Protein AF-A0A432SZR3-F1 (afdb_monomer_lite)

Radius of gyration: 16.88 Å; chains: 1; bounding box: 47×34×41 Å

Structure (mmCIF, N/CA/C/O backbone):
data_AF-A0A432SZR3-F1
#
_entry.id   AF-A0A432SZR3-F1
#
loop_
_atom_site.group_PDB
_atom_site.id
_atom_site.type_symbol
_atom_site.label_atom_id
_atom_site.label_alt_id
_atom_site.label_comp_id
_atom_site.label_asym_id
_atom_site.label_entity_id
_atom_site.label_seq_id
_atom_site.pdbx_PDB_ins_code
_atom_site.Cartn_x
_atom_site.Cartn_y
_atom_site.Cartn_z
_atom_site.occupancy
_atom_site.B_iso_or_equiv
_atom_site.auth_seq_id
_atom_site.auth_comp_id
_atom_site.auth_asym_id
_atom_site.auth_atom_id
_atom_site.pdbx_PDB_model_num
ATOM 1 N N . MET A 1 1 ? 26.097 17.203 15.097 1.00 46.28 1 MET A N 1
ATOM 2 C CA . MET A 1 1 ? 25.705 15.818 14.764 1.00 46.28 1 MET A CA 1
ATOM 3 C C . MET A 1 1 ? 25.388 15.137 16.080 1.00 46.28 1 MET A C 1
ATOM 5 O O . MET A 1 1 ? 26.266 15.135 16.930 1.00 46.28 1 MET A O 1
ATOM 9 N N . SER A 1 2 ? 24.148 14.698 16.316 1.00 60.25 2 SER A N 1
ATOM 10 C CA . SER A 1 2 ? 23.818 14.039 17.586 1.00 60.25 2 SER A CA 1
ATOM 11 C C . SER A 1 2 ? 24.500 12.675 17.637 1.00 60.25 2 SER A C 1
ATOM 13 O O . SER A 1 2 ? 24.389 11.901 16.684 1.00 60.25 2 SER A O 1
ATOM 15 N N . GLU A 1 3 ? 25.212 12.398 18.726 1.00 65.44 3 GLU A N 1
ATOM 16 C CA . GLU A 1 3 ? 25.779 11.080 18.996 1.00 65.44 3 GLU A CA 1
ATOM 17 C C . GLU A 1 3 ? 24.670 10.031 18.936 1.00 65.44 3 GLU A C 1
ATOM 19 O O . GLU A 1 3 ? 23.635 10.142 19.597 1.00 65.44 3 GLU A O 1
ATOM 24 N N . LYS A 1 4 ? 24.858 9.033 18.076 1.00 63.88 4 LYS A N 1
ATOM 25 C CA . LYS A 1 4 ? 23.905 7.944 17.922 1.00 63.88 4 LYS A CA 1
ATOM 26 C C . LYS A 1 4 ? 23.996 7.066 19.169 1.00 63.88 4 LYS A C 1
ATOM 28 O O . LYS A 1 4 ? 25.049 6.491 19.431 1.00 63.88 4 LYS A O 1
ATOM 33 N N . LEU A 1 5 ? 22.913 6.997 19.942 1.00 75.00 5 LEU A N 1
ATOM 34 C CA . LEU A 1 5 ? 22.849 6.196 21.164 1.00 75.00 5 LEU A CA 1
ATOM 35 C C . LEU A 1 5 ? 23.120 4.717 20.852 1.00 75.00 5 LEU A C 1
ATOM 37 O O . LEU A 1 5 ? 22.698 4.199 19.818 1.00 75.00 5 LEU A O 1
ATOM 41 N N . THR A 1 6 ? 23.788 4.022 21.774 1.00 74.06 6 THR A N 1
ATOM 42 C CA . THR A 1 6 ? 24.138 2.594 21.655 1.00 74.06 6 THR A CA 1
ATOM 43 C C . THR A 1 6 ? 22.909 1.696 21.475 1.00 74.06 6 THR A C 1
ATOM 45 O O . THR A 1 6 ? 23.008 0.616 20.901 1.00 74.06 6 THR A O 1
ATOM 48 N N . GLN A 1 7 ? 21.748 2.153 21.949 1.00 81.56 7 GLN A N 1
ATOM 49 C CA . GLN A 1 7 ? 20.442 1.524 21.770 1.00 81.56 7 GLN A CA 1
ATOM 50 C C . GLN A 1 7 ? 19.500 2.540 21.107 1.00 81.56 7 GLN A C 1
ATOM 52 O O . GLN A 1 7 ? 18.745 3.237 21.779 1.00 81.56 7 GLN A O 1
ATOM 57 N N . ASP A 1 8 ? 19.597 2.669 19.784 1.00 85.12 8 ASP A N 1
ATOM 58 C CA . ASP A 1 8 ? 18.743 3.541 18.971 1.00 85.12 8 ASP A CA 1
ATOM 59 C C . ASP A 1 8 ? 17.697 2.706 18.219 1.00 85.12 8 ASP A C 1
ATOM 61 O O . ASP A 1 8 ? 17.985 2.075 17.199 1.00 85.12 8 ASP A O 1
ATOM 65 N N . SER A 1 9 ? 16.467 2.713 18.732 1.00 87.88 9 SER A N 1
ATOM 66 C CA . SER A 1 9 ? 15.310 2.030 18.147 1.00 87.88 9 SER A CA 1
ATOM 67 C C . SER A 1 9 ? 14.476 2.934 17.229 1.00 87.88 9 SER A C 1
ATOM 69 O O . SER A 1 9 ? 13.413 2.519 16.763 1.00 87.88 9 SER A O 1
ATOM 71 N N . THR A 1 10 ? 14.948 4.149 16.913 1.00 88.94 10 THR A N 1
ATOM 72 C CA . THR A 1 10 ? 14.196 5.147 16.131 1.00 88.94 10 THR A CA 1
ATOM 73 C C . THR A 1 10 ? 13.722 4.585 14.795 1.00 88.94 10 THR A C 1
ATOM 75 O O . THR A 1 10 ? 12.572 4.785 14.415 1.00 88.94 10 THR A O 1
ATOM 78 N N . LYS A 1 11 ? 14.578 3.829 14.093 1.00 86.25 11 LYS A N 1
ATOM 79 C CA . LYS A 1 11 ? 14.225 3.210 12.803 1.00 86.25 11 LYS A CA 1
ATOM 80 C C . LYS A 1 11 ? 13.079 2.201 12.907 1.00 86.25 11 LYS A C 1
ATOM 82 O O . LYS A 1 11 ? 12.361 2.021 11.933 1.00 86.25 11 LYS A O 1
ATOM 87 N N . THR A 1 12 ? 12.913 1.565 14.064 1.00 86.88 12 THR A N 1
ATOM 88 C CA . THR A 1 12 ? 11.831 0.611 14.324 1.00 86.88 12 THR A CA 1
ATOM 89 C C . THR A 1 12 ? 10.548 1.338 14.713 1.00 86.88 12 THR A C 1
ATOM 91 O O . THR A 1 12 ? 9.494 1.056 14.160 1.00 86.88 12 THR A O 1
ATOM 94 N N . PHE A 1 13 ? 10.622 2.298 15.639 1.00 91.00 13 PHE A N 1
ATOM 95 C CA . PHE A 1 13 ? 9.424 2.957 16.171 1.00 91.00 13 PHE A CA 1
ATOM 96 C C . PHE A 1 13 ? 8.836 4.019 15.248 1.00 91.00 13 PHE A C 1
ATOM 98 O O . PHE A 1 13 ? 7.627 4.217 15.255 1.00 91.00 13 PHE A O 1
ATOM 105 N N . LYS A 1 14 ? 9.657 4.701 14.447 1.00 91.69 14 LYS A N 1
ATOM 106 C CA . LYS A 1 14 ? 9.185 5.753 13.541 1.00 91.69 14 LYS A CA 1
ATOM 107 C C . LYS A 1 14 ? 8.072 5.282 12.585 1.00 91.69 14 LYS A C 1
ATOM 109 O O . LYS A 1 14 ? 7.033 5.941 12.573 1.00 91.69 14 LYS A O 1
ATOM 114 N N . PRO A 1 15 ? 8.224 4.180 11.821 1.00 90.31 15 PRO A N 1
ATOM 115 C CA . PRO A 1 15 ? 7.145 3.697 10.959 1.00 90.31 15 PRO A CA 1
ATOM 116 C C . PRO A 1 15 ? 5.914 3.244 11.757 1.00 90.31 15 PRO A C 1
ATOM 118 O O . PRO A 1 15 ? 4.801 3.547 11.344 1.00 90.31 15 PRO A O 1
ATOM 121 N N . ILE A 1 16 ? 6.101 2.624 12.931 1.00 91.81 16 ILE A N 1
ATOM 122 C CA . ILE A 1 16 ? 4.996 2.186 13.804 1.00 91.81 16 ILE A CA 1
ATOM 123 C C . ILE A 1 16 ? 4.168 3.386 14.284 1.00 91.81 16 ILE A C 1
ATOM 125 O O . ILE A 1 16 ? 2.946 3.384 14.189 1.00 91.81 16 ILE A O 1
ATOM 129 N N . ILE A 1 17 ? 4.817 4.446 14.774 1.00 95.81 17 ILE A N 1
ATOM 130 C CA . ILE A 1 17 ? 4.122 5.667 15.206 1.00 95.81 17 ILE A CA 1
ATOM 131 C C . ILE A 1 17 ? 3.359 6.282 14.032 1.00 95.81 17 ILE A C 1
ATOM 133 O O . ILE A 1 17 ? 2.206 6.675 14.189 1.00 95.81 17 ILE A O 1
ATOM 137 N N . TYR A 1 18 ? 3.978 6.345 12.851 1.00 96.50 18 TYR A N 1
ATOM 138 C CA . TYR A 1 18 ? 3.326 6.897 11.667 1.00 96.50 18 TYR A CA 1
ATOM 139 C C . TYR A 1 18 ? 2.107 6.071 11.234 1.00 96.50 18 TYR A C 1
ATOM 141 O O . TYR A 1 18 ? 1.075 6.642 10.900 1.00 96.50 18 TYR A O 1
ATOM 149 N N . GLN A 1 19 ? 2.168 4.746 11.334 1.00 97.38 19 GLN A N 1
ATOM 150 C CA . GLN A 1 19 ? 1.017 3.873 11.108 1.00 97.38 19 GLN A CA 1
ATOM 151 C C . GLN A 1 19 ? -0.148 4.179 12.062 1.00 97.38 19 GLN A C 1
ATOM 153 O O . GLN A 1 19 ? -1.290 4.275 11.617 1.00 97.38 19 GLN A O 1
ATOM 158 N N . PHE A 1 20 ? 0.119 4.415 13.353 1.00 97.62 20 PHE A N 1
ATOM 159 C CA . PHE A 1 20 ? -0.923 4.857 14.290 1.00 97.62 20 PHE A CA 1
ATOM 160 C C . PHE A 1 20 ? -1.489 6.239 13.941 1.00 97.62 20 PHE A C 1
ATOM 162 O O . PHE A 1 20 ? -2.682 6.467 14.139 1.00 97.62 20 PHE A O 1
ATOM 169 N N . LEU A 1 21 ? -0.674 7.151 13.400 1.00 98.00 21 LEU A N 1
ATOM 170 C CA . LEU A 1 21 ? -1.160 8.446 12.909 1.00 98.00 21 LEU A CA 1
ATOM 171 C C . LEU A 1 21 ? -2.106 8.277 11.714 1.00 98.00 21 LEU A C 1
ATOM 173 O O . LEU A 1 21 ? -3.162 8.900 11.698 1.00 98.00 21 LEU A O 1
ATOM 177 N N . VAL A 1 22 ? -1.774 7.396 10.767 1.00 98.00 22 VAL A N 1
ATOM 178 C CA . VAL A 1 22 ? -2.648 7.058 9.629 1.00 98.00 22 VAL A CA 1
ATOM 179 C C . VAL A 1 22 ? -3.959 6.434 10.112 1.00 98.00 22 VAL A C 1
ATOM 181 O O . VAL A 1 22 ? -5.033 6.800 9.643 1.00 98.00 22 VAL A O 1
ATOM 184 N N . ALA A 1 23 ? -3.902 5.519 11.084 1.00 98.12 23 ALA A N 1
ATOM 185 C CA . ALA A 1 23 ? -5.106 4.937 11.671 1.00 98.12 23 ALA A CA 1
ATOM 186 C C . ALA A 1 23 ? -5.986 6.003 12.342 1.00 98.12 23 ALA A C 1
ATOM 188 O O . ALA A 1 23 ? -7.199 6.005 12.149 1.00 98.12 23 ALA A O 1
ATOM 189 N N . LEU A 1 24 ? -5.379 6.933 13.087 1.00 98.25 24 LEU A N 1
ATOM 190 C CA . LEU A 1 24 ? -6.087 8.045 13.716 1.00 98.25 24 LEU A CA 1
ATOM 191 C C . LEU A 1 24 ? -6.735 8.976 12.680 1.00 98.25 24 LEU A C 1
ATOM 193 O O . LEU A 1 24 ? -7.876 9.382 12.874 1.00 98.25 24 LEU A O 1
ATOM 197 N N . GLU A 1 25 ? -6.042 9.287 11.583 1.00 97.75 25 GLU A N 1
ATOM 198 C CA . GLU A 1 25 ? -6.605 10.047 10.461 1.00 97.75 25 GLU A CA 1
ATOM 199 C C . GLU A 1 25 ? -7.853 9.354 9.902 1.00 97.75 25 GLU A C 1
ATOM 201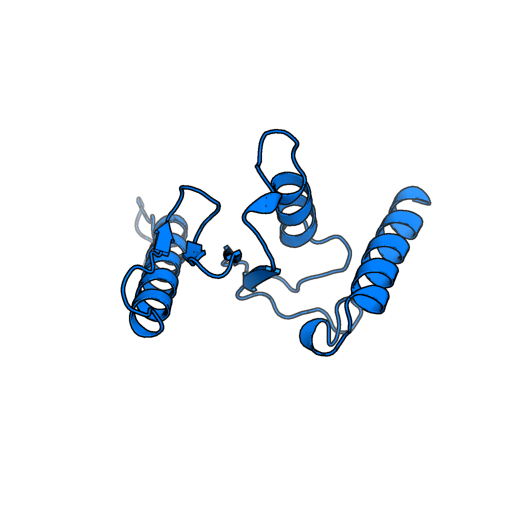 O O . GLU A 1 25 ? -8.910 9.973 9.804 1.00 97.75 25 GLU A O 1
ATOM 206 N N . LYS A 1 26 ? -7.783 8.038 9.666 1.00 97.12 26 LYS A N 1
ATOM 207 C CA . LYS A 1 26 ? -8.948 7.256 9.232 1.00 97.12 26 LYS A CA 1
ATOM 208 C C . LYS A 1 26 ? -10.080 7.238 10.254 1.00 97.12 26 LYS A C 1
ATOM 210 O O . LYS A 1 26 ? -11.237 7.271 9.848 1.00 97.12 26 LYS A O 1
ATOM 215 N N . CYS A 1 27 ? -9.789 7.271 11.554 1.00 97.00 27 CYS A N 1
ATOM 216 C CA . CYS A 1 27 ? -10.825 7.407 12.580 1.00 97.00 27 CYS A CA 1
ATOM 217 C C . CYS A 1 27 ? -11.607 8.727 12.478 1.00 97.00 27 CYS A C 1
ATOM 219 O O . CYS A 1 27 ? -12.783 8.750 12.827 1.00 97.00 27 CYS A O 1
ATOM 221 N N . PHE A 1 28 ? -10.995 9.814 11.996 1.00 97.25 28 PHE A N 1
ATOM 222 C CA . PHE A 1 28 ? -11.703 11.083 11.780 1.00 97.25 28 PHE A CA 1
ATOM 223 C C . PHE A 1 28 ? -12.615 11.071 10.545 1.00 97.25 28 PHE A C 1
ATOM 225 O O . PHE A 1 28 ? -13.522 11.896 10.456 1.00 97.25 28 PHE A O 1
ATOM 232 N N . GLU A 1 29 ? -12.397 10.147 9.608 1.00 95.38 29 GLU A N 1
ATOM 233 C CA . GLU A 1 29 ? -13.227 9.967 8.408 1.00 95.38 29 GLU A CA 1
ATOM 234 C C . GLU A 1 29 ? -14.430 9.034 8.652 1.00 95.38 29 GLU A C 1
ATOM 236 O O . GLU A 1 29 ? -15.359 8.988 7.840 1.00 95.38 29 GLU A O 1
ATOM 241 N N . MET A 1 30 ? -14.419 8.296 9.768 1.00 95.69 30 MET A N 1
ATOM 242 C CA . MET A 1 30 ? -15.389 7.244 10.059 1.00 95.69 30 MET A CA 1
ATOM 243 C C . MET A 1 30 ? -16.820 7.756 10.240 1.00 95.69 30 MET A C 1
ATOM 245 O O . MET A 1 30 ? -17.077 8.781 10.875 1.00 95.69 30 MET A O 1
ATOM 249 N N . GLN A 1 31 ? -17.762 6.961 9.741 1.00 95.75 31 GLN A N 1
ATOM 250 C CA . GLN A 1 31 ? -19.191 7.089 10.004 1.00 95.75 31 GLN A CA 1
ATOM 251 C C . GLN A 1 31 ? -19.636 6.185 11.165 1.00 95.75 31 GLN A C 1
ATOM 253 O O . GLN A 1 31 ? -18.883 5.354 11.680 1.00 95.75 31 GLN A O 1
ATOM 258 N N . GLU A 1 32 ? -20.889 6.347 11.594 1.00 95.56 32 GLU A N 1
ATOM 259 C CA . GLU A 1 32 ? -21.478 5.504 12.635 1.00 95.56 32 GLU A CA 1
ATOM 260 C C . GLU A 1 32 ? -21.405 4.017 12.247 1.00 95.56 32 GLU A C 1
ATOM 262 O O . GLU A 1 32 ? -21.727 3.639 11.121 1.00 95.56 32 GLU A O 1
ATOM 267 N N . ASN A 1 33 ? -21.009 3.170 13.201 1.00 94.94 33 ASN A N 1
ATOM 268 C CA . ASN A 1 33 ? -20.804 1.724 13.033 1.00 94.94 33 ASN A CA 1
ATOM 269 C C . ASN A 1 33 ? -19.650 1.310 12.104 1.00 94.94 33 ASN A C 1
ATOM 271 O O . ASN A 1 33 ? -19.497 0.119 11.831 1.00 94.94 33 ASN A O 1
ATOM 275 N N . GLU A 1 34 ? -18.807 2.241 11.658 1.00 96.25 34 GLU A N 1
ATOM 276 C CA . GLU A 1 34 ? -17.549 1.878 11.013 1.00 96.25 34 GLU A CA 1
ATOM 277 C C . GLU A 1 34 ? -16.479 1.503 12.048 1.00 96.25 34 GLU A C 1
ATOM 279 O O . GLU A 1 34 ? -16.598 1.703 13.258 1.00 96.25 34 GLU A O 1
ATOM 284 N N . SER A 1 35 ? -15.407 0.902 11.561 1.00 95.75 35 SER A N 1
ATOM 285 C CA . SER A 1 35 ? -14.231 0.503 12.320 1.00 95.75 35 SER A CA 1
ATOM 286 C C . SER A 1 35 ? -12.973 0.669 11.476 1.00 95.75 35 SER A C 1
ATOM 288 O O . SER A 1 35 ? -12.991 0.495 10.251 1.00 95.75 35 SER A O 1
ATOM 290 N N . VAL A 1 36 ? -11.874 0.957 12.168 1.00 97.00 36 VAL A N 1
ATOM 291 C CA . VAL A 1 36 ? -10.508 0.876 11.652 1.00 97.00 36 VAL A CA 1
ATOM 292 C C . VAL A 1 36 ? -9.811 -0.279 12.362 1.00 97.00 36 VAL A C 1
ATOM 294 O O . VAL A 1 36 ? -9.876 -0.405 13.586 1.00 97.00 36 VAL A O 1
ATOM 297 N N . TRP A 1 37 ? -9.145 -1.131 11.593 1.00 95.69 37 TRP A N 1
ATOM 298 C CA . TRP A 1 37 ? -8.348 -2.242 12.094 1.00 95.69 37 TRP A CA 1
ATOM 299 C C . TRP A 1 37 ? -6.866 -1.963 11.877 1.00 95.69 37 TRP A C 1
ATOM 301 O O . TRP A 1 37 ? -6.457 -1.548 10.795 1.00 95.69 37 TRP A O 1
ATOM 311 N N . ILE A 1 38 ? -6.072 -2.231 12.909 1.00 96.06 38 ILE A N 1
ATOM 312 C CA . ILE A 1 38 ? -4.617 -2.061 12.925 1.00 96.06 38 ILE A CA 1
ATOM 313 C C . ILE A 1 38 ? -4.006 -3.450 13.115 1.00 96.06 38 ILE A C 1
ATOM 315 O O . ILE A 1 38 ? -4.472 -4.185 13.987 1.00 96.06 38 ILE A O 1
ATOM 319 N N . GLU A 1 39 ? -3.023 -3.830 12.295 1.00 92.25 39 GLU A N 1
ATOM 320 C CA . GLU A 1 39 ? -2.308 -5.129 12.347 1.00 92.25 39 GLU A CA 1
ATOM 321 C C . GLU A 1 39 ? -3.192 -6.390 12.237 1.00 92.25 39 GLU A C 1
ATOM 323 O O . GLU A 1 39 ? -2.734 -7.513 12.438 1.00 92.25 39 GLU A O 1
ATOM 328 N N . LYS A 1 40 ? -4.483 -6.237 11.923 1.00 89.50 40 LYS A N 1
ATOM 329 C CA . LYS A 1 40 ? -5.413 -7.367 11.772 1.00 89.50 40 LYS A CA 1
ATOM 330 C C . LYS A 1 40 ? -5.522 -7.834 10.325 1.00 89.50 40 LYS A C 1
ATOM 332 O O . LYS A 1 40 ? -5.673 -9.020 10.058 1.00 89.50 40 LYS A O 1
ATOM 337 N N . TYR A 1 41 ? -5.496 -6.870 9.415 1.00 88.31 41 TYR A N 1
ATOM 338 C CA . TYR A 1 41 ? -5.881 -7.004 8.013 1.00 88.31 41 TYR A CA 1
ATOM 339 C C . TYR A 1 41 ? -4.825 -6.369 7.091 1.00 88.31 41 TYR A C 1
ATOM 341 O O . TYR A 1 41 ? -5.134 -6.004 5.964 1.00 88.31 41 TYR A O 1
ATOM 349 N N . GLY A 1 42 ? -3.595 -6.221 7.587 1.00 88.75 42 GLY A N 1
ATOM 350 C CA . GLY A 1 42 ? -2.567 -5.309 7.081 1.00 88.75 42 GLY A CA 1
ATOM 351 C C . GLY A 1 42 ? -2.264 -4.219 8.114 1.00 88.75 42 GLY A C 1
ATOM 352 O O . GLY A 1 42 ? -2.828 -4.248 9.213 1.00 88.75 42 GLY A O 1
ATOM 353 N N . ASP A 1 43 ? -1.408 -3.258 7.757 1.00 93.81 43 ASP A N 1
ATOM 354 C CA . ASP A 1 43 ? -0.972 -2.207 8.689 1.00 93.81 43 ASP A CA 1
ATOM 355 C C . ASP A 1 43 ? -2.172 -1.380 9.205 1.00 93.81 43 ASP A C 1
ATOM 357 O O . ASP A 1 43 ? -2.413 -1.304 10.414 1.00 93.81 43 ASP A O 1
ATOM 361 N N . VAL A 1 44 ? -2.964 -0.794 8.294 1.00 96.62 44 VAL A N 1
ATOM 362 C CA . VAL A 1 44 ? -4.219 -0.080 8.600 1.00 96.62 44 VAL A CA 1
ATOM 363 C C . VAL A 1 44 ? -5.285 -0.450 7.573 1.00 96.62 44 VAL A C 1
ATOM 365 O O . VAL A 1 44 ? -5.038 -0.413 6.372 1.00 96.62 44 VAL A O 1
ATOM 368 N N . THR A 1 45 ? -6.487 -0.806 8.021 1.00 95.19 45 THR A N 1
ATOM 369 C CA . THR A 1 45 ? -7.634 -1.104 7.147 1.00 95.19 45 THR A CA 1
ATOM 370 C C . THR A 1 45 ? -8.889 -0.418 7.665 1.00 95.19 45 THR A C 1
ATOM 372 O O . THR A 1 45 ? -9.160 -0.486 8.861 1.00 95.19 45 THR A O 1
ATOM 375 N N . ASN A 1 46 ? -9.674 0.213 6.790 1.00 95.44 46 ASN A N 1
ATOM 376 C CA . ASN A 1 46 ? -10.975 0.784 7.158 1.00 95.44 46 ASN A CA 1
ATOM 377 C C . ASN A 1 46 ? -12.154 -0.084 6.688 1.00 95.44 46 ASN A C 1
ATOM 379 O O . ASN A 1 46 ? -12.004 -1.015 5.896 1.00 95.44 46 ASN A O 1
ATOM 383 N N . SER A 1 47 ? -13.356 0.245 7.165 1.00 94.25 47 SER A N 1
ATOM 384 C CA . SER A 1 47 ? -14.599 -0.478 6.836 1.00 94.25 47 SER A CA 1
ATOM 385 C C . SER A 1 47 ? -15.003 -0.419 5.363 1.00 94.25 47 SER A C 1
ATOM 387 O O . SER A 1 47 ? -15.780 -1.256 4.910 1.00 94.25 47 SER A O 1
ATOM 389 N N . ASN A 1 48 ? -14.432 0.507 4.590 1.00 92.69 48 ASN A N 1
ATOM 390 C CA . ASN A 1 48 ? -14.641 0.599 3.147 1.00 92.69 48 ASN A CA 1
ATOM 391 C C . ASN A 1 48 ? -13.758 -0.368 2.343 1.00 92.69 48 ASN A C 1
ATOM 393 O O . ASN A 1 48 ? -13.901 -0.445 1.120 1.00 92.69 48 ASN A O 1
ATOM 397 N N . GLY A 1 49 ? -12.885 -1.126 3.013 1.00 92.31 49 GLY A N 1
ATOM 398 C CA . GLY A 1 49 ? -11.958 -2.060 2.383 1.00 92.31 49 GLY A CA 1
ATOM 399 C C . GLY A 1 49 ? -10.725 -1.375 1.794 1.00 92.31 49 GLY A C 1
ATOM 400 O O . GLY A 1 49 ? -10.075 -1.945 0.915 1.00 92.31 49 GLY A O 1
ATOM 401 N N . GLU A 1 50 ? -10.402 -0.154 2.233 1.00 95.12 50 GLU A N 1
ATOM 402 C CA . GLU A 1 50 ? -9.113 0.466 1.934 1.00 95.12 50 GLU A CA 1
ATOM 403 C C . GLU A 1 50 ? -8.062 -0.106 2.884 1.00 95.12 50 GLU A C 1
ATOM 405 O O . GLU A 1 50 ? -8.139 0.110 4.096 1.00 95.12 50 GLU A O 1
ATOM 410 N N . GLN A 1 51 ? -7.081 -0.826 2.337 1.00 94.62 51 GLN A N 1
ATOM 411 C CA . GLN A 1 51 ? -5.903 -1.262 3.077 1.00 94.62 51 GLN A CA 1
ATOM 412 C C . GLN A 1 51 ? -4.728 -0.356 2.742 1.00 94.62 51 GLN A C 1
ATOM 414 O O . GLN A 1 51 ? -4.384 -0.163 1.575 1.00 94.62 51 GLN A O 1
ATOM 419 N N . ILE A 1 52 ? -4.122 0.208 3.779 1.00 96.25 52 ILE A N 1
ATOM 420 C CA . ILE A 1 52 ? -2.964 1.085 3.686 1.00 96.25 52 ILE A CA 1
ATOM 421 C C . ILE A 1 52 ? -1.770 0.340 4.263 1.00 96.25 52 ILE A C 1
ATOM 423 O O . ILE A 1 52 ? -1.825 -0.117 5.403 1.00 96.25 52 ILE A O 1
ATOM 427 N N . GLU A 1 53 ? -0.713 0.234 3.467 1.00 95.38 53 GLU A N 1
ATOM 428 C CA . GLU A 1 53 ? 0.574 -0.354 3.818 1.00 95.38 53 GLU A CA 1
ATOM 429 C C . GLU A 1 53 ? 1.602 0.772 3.962 1.00 95.38 53 GLU A C 1
ATOM 431 O O . GLU A 1 53 ? 1.889 1.491 3.001 1.00 95.38 53 GLU A O 1
ATOM 436 N N . VAL A 1 54 ? 2.171 0.932 5.151 1.00 95.75 54 VAL A N 1
ATOM 437 C CA . VAL A 1 54 ? 3.105 2.008 5.487 1.00 95.75 54 VAL A CA 1
ATOM 438 C C . VAL A 1 54 ? 4.546 1.540 5.277 1.00 95.75 54 VAL A C 1
ATOM 440 O O . VAL A 1 54 ? 4.959 0.476 5.748 1.00 95.75 54 VAL A O 1
ATOM 443 N N . LYS A 1 55 ? 5.359 2.341 4.575 1.00 93.94 55 LYS A N 1
ATOM 444 C CA . LYS A 1 55 ? 6.785 2.042 4.336 1.00 93.94 55 LYS A CA 1
ATOM 445 C C . LYS A 1 55 ? 7.670 3.284 4.464 1.00 93.94 55 LYS A C 1
ATOM 447 O O . LYS A 1 55 ? 7.605 4.185 3.632 1.00 93.94 55 LYS A O 1
ATOM 452 N N . ASP A 1 56 ? 8.566 3.298 5.453 1.00 93.31 56 ASP A N 1
ATOM 453 C CA . ASP A 1 56 ? 9.643 4.296 5.555 1.00 93.31 56 ASP A CA 1
ATOM 454 C C . ASP A 1 56 ? 10.923 3.752 4.901 1.00 93.31 56 ASP A C 1
ATOM 456 O O . ASP A 1 56 ? 11.620 2.916 5.482 1.00 93.31 56 ASP A O 1
ATOM 460 N N . TYR A 1 57 ? 11.221 4.184 3.673 1.00 91.25 57 TYR A N 1
ATOM 461 C CA . TYR A 1 57 ? 12.343 3.660 2.894 1.00 91.25 57 TYR A CA 1
ATOM 462 C C . TYR A 1 57 ? 13.060 4.780 2.133 1.00 91.25 57 TYR A C 1
ATOM 464 O O . TYR A 1 57 ? 12.449 5.579 1.435 1.00 91.25 57 TYR A O 1
ATOM 472 N N . GLN A 1 58 ? 14.385 4.852 2.273 1.00 89.12 58 GLN A N 1
ATOM 473 C CA . GLN A 1 58 ? 15.204 5.959 1.759 1.00 89.12 58 GLN A CA 1
ATOM 474 C C . GLN A 1 58 ? 15.886 5.609 0.429 1.00 89.12 58 GLN A C 1
ATOM 476 O O . GLN A 1 58 ? 17.109 5.693 0.309 1.00 89.12 58 GLN A O 1
ATOM 481 N N . LYS A 1 59 ? 15.100 5.152 -0.548 1.00 93.56 59 LYS A N 1
ATOM 482 C CA . LYS A 1 59 ? 15.531 4.908 -1.934 1.00 93.56 59 LYS A CA 1
ATOM 483 C C . LYS A 1 59 ? 14.370 5.161 -2.880 1.00 93.56 59 LYS A C 1
ATOM 485 O O . 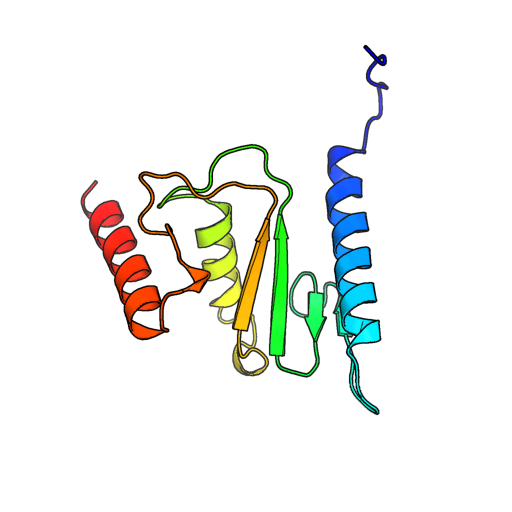LYS A 1 59 ? 13.221 4.988 -2.484 1.00 93.56 59 LYS A O 1
ATOM 490 N N . ASP A 1 60 ? 14.667 5.496 -4.124 1.00 95.44 60 ASP A N 1
ATOM 491 C CA . ASP A 1 60 ? 13.622 5.625 -5.133 1.00 95.44 60 ASP A CA 1
ATOM 492 C C . ASP A 1 60 ? 12.930 4.282 -5.373 1.00 95.44 60 ASP A C 1
ATOM 494 O O . ASP A 1 60 ? 13.566 3.226 -5.388 1.00 95.44 60 ASP A O 1
ATOM 498 N N . LEU A 1 61 ? 11.617 4.343 -5.565 1.00 96.44 61 LEU A N 1
ATOM 499 C CA . LEU A 1 61 ? 10.785 3.214 -5.938 1.00 96.44 61 LEU A CA 1
ATOM 500 C C . LEU A 1 61 ? 10.983 2.935 -7.433 1.00 96.44 61 LEU A C 1
ATOM 502 O O . LEU A 1 61 ? 10.787 3.811 -8.280 1.00 96.44 61 LEU A O 1
ATOM 506 N N . THR A 1 62 ? 11.394 1.709 -7.748 1.00 96.50 62 THR A N 1
ATOM 507 C CA . THR A 1 62 ? 11.695 1.236 -9.110 1.00 96.50 62 THR A CA 1
ATOM 508 C C . THR A 1 62 ? 10.782 0.079 -9.514 1.00 96.50 62 THR A C 1
ATOM 510 O O . THR A 1 62 ? 10.037 -0.453 -8.692 1.00 96.50 62 THR A O 1
ATOM 513 N N . ASP A 1 63 ? 10.860 -0.345 -10.778 1.00 97.06 63 ASP A N 1
ATOM 514 C CA . ASP A 1 63 ? 10.025 -1.423 -11.328 1.00 97.06 63 ASP A CA 1
ATOM 515 C C . ASP A 1 63 ? 10.119 -2.728 -10.527 1.00 97.06 63 ASP A C 1
ATOM 517 O O . ASP A 1 63 ? 9.119 -3.416 -10.357 1.00 97.06 63 ASP A O 1
ATOM 521 N N . LEU A 1 64 ? 11.301 -3.055 -10.001 1.00 95.31 64 LEU A N 1
ATOM 522 C CA . LEU A 1 64 ? 11.565 -4.289 -9.252 1.00 95.31 64 LEU A CA 1
ATOM 523 C C . LEU A 1 64 ? 11.698 -4.050 -7.742 1.00 95.31 64 LEU A C 1
ATOM 525 O O . LEU A 1 64 ? 12.282 -4.872 -7.035 1.00 95.31 64 LEU A O 1
ATOM 529 N N . ASP A 1 65 ? 11.180 -2.928 -7.232 1.00 95.12 65 ASP A N 1
ATOM 530 C CA . ASP A 1 65 ? 11.291 -2.617 -5.810 1.00 95.12 65 ASP A CA 1
ATOM 531 C C . ASP A 1 65 ? 10.581 -3.673 -4.953 1.00 95.12 65 ASP A C 1
ATOM 533 O O . ASP A 1 65 ? 9.395 -3.978 -5.124 1.00 95.12 65 ASP A O 1
ATOM 537 N N . HIS A 1 66 ? 11.332 -4.227 -4.002 1.00 93.06 66 HIS A N 1
ATOM 538 C CA . HIS A 1 66 ? 10.861 -5.267 -3.102 1.00 93.06 66 HIS A CA 1
ATOM 539 C C . HIS A 1 66 ? 9.605 -4.860 -2.327 1.00 93.06 66 HIS A C 1
ATOM 541 O O . HIS A 1 66 ? 8.753 -5.715 -2.092 1.00 93.06 66 HIS A O 1
ATOM 547 N N . ASN A 1 67 ? 9.468 -3.586 -1.942 1.00 92.00 67 ASN A N 1
ATOM 548 C CA . ASN A 1 67 ? 8.318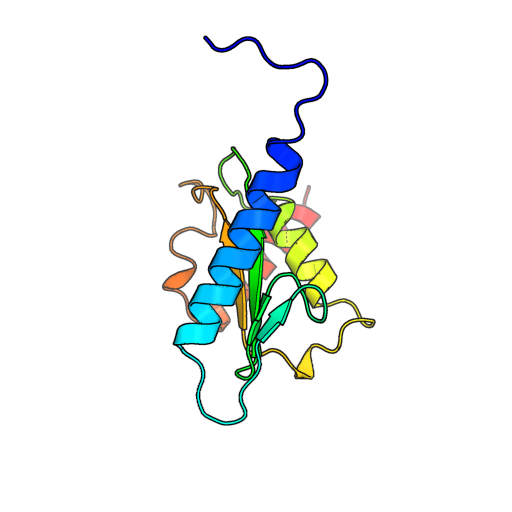 -3.123 -1.171 1.00 92.00 67 ASN A CA 1
ATOM 549 C C . ASN A 1 67 ? 7.013 -3.300 -1.956 1.00 92.00 67 ASN A C 1
ATOM 551 O O . ASN A 1 67 ? 6.024 -3.728 -1.379 1.00 92.00 67 ASN A O 1
ATOM 555 N N . ILE A 1 68 ? 7.013 -3.076 -3.272 1.00 94.94 68 ILE A N 1
ATOM 556 C CA . ILE A 1 68 ? 5.818 -3.279 -4.103 1.00 94.94 68 ILE A CA 1
ATOM 557 C C . ILE A 1 68 ? 5.497 -4.767 -4.210 1.00 94.94 68 ILE A C 1
ATOM 559 O O . ILE A 1 68 ? 4.394 -5.201 -3.883 1.00 94.94 68 ILE A O 1
ATOM 563 N N . TRP A 1 69 ? 6.464 -5.563 -4.671 1.00 95.75 69 TRP A N 1
ATOM 564 C CA . TRP A 1 69 ? 6.216 -6.963 -5.013 1.00 95.75 69 TRP A CA 1
ATOM 565 C C . TRP A 1 69 ? 5.962 -7.831 -3.786 1.00 95.75 69 TRP A C 1
ATOM 567 O O . TRP A 1 69 ? 5.127 -8.730 -3.849 1.00 95.75 69 TRP A O 1
ATOM 577 N N . LYS A 1 70 ? 6.623 -7.555 -2.654 1.00 93.50 70 LYS A N 1
ATOM 578 C CA . LYS A 1 70 ? 6.328 -8.248 -1.396 1.00 93.50 70 LYS A CA 1
ATOM 579 C C . LYS A 1 70 ? 4.943 -7.887 -0.874 1.00 93.50 70 LYS A C 1
ATOM 581 O O . LYS A 1 70 ? 4.228 -8.795 -0.462 1.00 93.50 70 LYS A O 1
ATOM 586 N N . THR A 1 71 ? 4.552 -6.612 -0.919 1.00 92.81 71 THR A N 1
ATOM 587 C CA . THR A 1 71 ? 3.201 -6.205 -0.514 1.00 92.81 71 THR A CA 1
ATOM 588 C C . THR A 1 71 ? 2.151 -6.863 -1.407 1.00 92.81 71 THR A C 1
ATOM 590 O O . THR A 1 71 ? 1.244 -7.496 -0.883 1.00 92.81 71 THR A O 1
ATOM 593 N N . LEU A 1 72 ? 2.314 -6.837 -2.735 1.00 93.31 72 LEU A N 1
ATOM 594 C CA . LEU A 1 72 ? 1.402 -7.527 -3.657 1.00 93.31 72 LEU A CA 1
ATOM 595 C C . LEU A 1 72 ? 1.351 -9.040 -3.414 1.00 93.31 72 LEU A C 1
ATOM 597 O O . LEU A 1 72 ? 0.269 -9.613 -3.403 1.00 93.31 72 LEU A O 1
ATOM 601 N N . LYS A 1 73 ? 2.502 -9.689 -3.197 1.00 92.62 73 LYS A N 1
ATOM 602 C CA . LYS A 1 73 ? 2.561 -11.124 -2.892 1.00 92.62 73 LYS A CA 1
ATOM 603 C C . LYS A 1 73 ? 1.791 -11.455 -1.616 1.00 92.62 73 LYS A C 1
ATOM 605 O O . LYS A 1 73 ? 1.039 -12.416 -1.616 1.00 92.62 73 LYS A O 1
ATOM 610 N N . ASN A 1 74 ? 2.006 -10.695 -0.543 1.00 88.69 74 ASN A N 1
ATOM 611 C CA . ASN A 1 74 ? 1.314 -10.913 0.727 1.00 88.69 74 ASN A CA 1
ATOM 612 C C . ASN A 1 74 ? -0.191 -10.666 0.591 1.00 88.69 74 ASN A C 1
ATOM 614 O O . ASN A 1 74 ? -0.986 -11.379 1.186 1.00 88.69 74 ASN A O 1
ATOM 618 N N . TRP A 1 75 ? -0.567 -9.667 -0.206 1.00 87.25 75 TRP A N 1
ATOM 619 C CA . TRP A 1 75 ? -1.960 -9.310 -0.432 1.00 87.25 75 TRP A CA 1
ATOM 620 C C . TRP A 1 75 ? -2.706 -10.339 -1.283 1.00 87.25 75 TRP A C 1
ATOM 622 O O . TRP A 1 75 ? -3.908 -10.476 -1.142 1.00 87.25 75 TRP A O 1
ATOM 632 N N . LEU A 1 76 ? -2.009 -11.071 -2.154 1.00 88.19 76 LEU A N 1
ATOM 633 C CA . LEU A 1 76 ? -2.571 -12.139 -2.989 1.00 88.19 76 LEU A CA 1
ATOM 634 C C . LEU A 1 76 ? -2.347 -13.543 -2.402 1.00 88.19 76 LEU A C 1
ATOM 636 O O . LEU A 1 76 ? -2.531 -14.529 -3.112 1.00 88.19 76 LEU A O 1
ATOM 640 N N . ASP A 1 77 ? -1.891 -13.644 -1.153 1.00 87.25 77 ASP A N 1
ATOM 641 C CA . ASP A 1 77 ? -1.660 -14.924 -0.487 1.00 87.25 77 ASP A CA 1
ATOM 642 C C . ASP A 1 77 ? -2.995 -15.600 -0.133 1.00 87.25 77 ASP A C 1
ATOM 644 O O . ASP A 1 77 ? -3.907 -14.946 0.366 1.00 87.25 77 ASP A O 1
ATOM 648 N N . ASP A 1 78 ? -3.111 -16.914 -0.350 1.00 78.94 78 ASP A N 1
ATOM 649 C CA . ASP A 1 78 ? -4.351 -17.666 -0.094 1.00 78.94 78 ASP A CA 1
ATOM 650 C C . ASP A 1 78 ? -4.771 -17.649 1.389 1.00 78.94 78 ASP A C 1
ATOM 652 O O . ASP A 1 78 ? -5.940 -17.870 1.713 1.00 78.94 78 ASP A O 1
ATOM 656 N N . GLY A 1 79 ? -3.831 -17.396 2.308 1.00 81.50 79 GLY A N 1
ATOM 657 C CA . GLY A 1 79 ? -4.114 -17.225 3.733 1.00 81.50 79 GLY A CA 1
ATOM 658 C C . GLY A 1 79 ? -4.741 -15.873 4.087 1.00 81.50 79 GLY A C 1
ATOM 659 O O . GLY A 1 79 ? -5.122 -15.661 5.240 1.00 81.50 79 GLY A O 1
ATOM 660 N N . PHE A 1 80 ? -4.843 -14.959 3.122 1.00 78.31 80 PHE A N 1
ATOM 661 C CA . PHE A 1 80 ? -5.343 -13.607 3.296 1.00 78.31 80 PHE A CA 1
ATOM 662 C C . PHE A 1 80 ? -6.671 -13.442 2.550 1.00 78.31 80 PHE A C 1
ATOM 664 O O . PHE A 1 80 ? -6.742 -13.579 1.330 1.00 78.31 80 PHE A O 1
ATOM 671 N N . ASP A 1 81 ? -7.755 -13.161 3.278 1.00 78.44 81 ASP A N 1
ATOM 672 C CA . ASP A 1 81 ? -9.079 -13.036 2.664 1.00 78.44 81 ASP A CA 1
ATOM 673 C C . ASP A 1 81 ? -9.205 -11.715 1.896 1.00 78.44 81 ASP A C 1
ATOM 675 O O . ASP A 1 81 ? -9.642 -10.690 2.426 1.00 78.44 81 ASP A O 1
ATOM 679 N N . ILE A 1 82 ? -8.842 -11.761 0.613 1.00 79.62 82 ILE A N 1
ATOM 680 C CA . ILE A 1 82 ? -8.848 -10.594 -0.267 1.00 79.62 82 ILE A CA 1
ATOM 681 C C . ILE A 1 82 ? -10.236 -9.967 -0.451 1.00 79.62 82 ILE A C 1
ATOM 683 O O . ILE A 1 82 ? -10.331 -8.819 -0.883 1.00 79.62 82 ILE A O 1
ATOM 687 N N . SER A 1 83 ? -11.317 -10.696 -0.141 1.00 81.81 83 SER A N 1
ATOM 688 C CA . SER A 1 83 ? -12.690 -10.241 -0.386 1.00 81.81 83 SER A CA 1
ATOM 689 C C . SER A 1 83 ? -13.094 -9.045 0.479 1.00 81.81 83 SER A C 1
ATOM 691 O O . SER A 1 83 ? -13.979 -8.279 0.092 1.00 81.81 83 SER A O 1
ATOM 693 N N . TYR A 1 84 ? -12.406 -8.836 1.606 1.00 78.94 84 TYR A N 1
ATOM 694 C CA . TYR A 1 84 ? -12.592 -7.665 2.460 1.00 78.94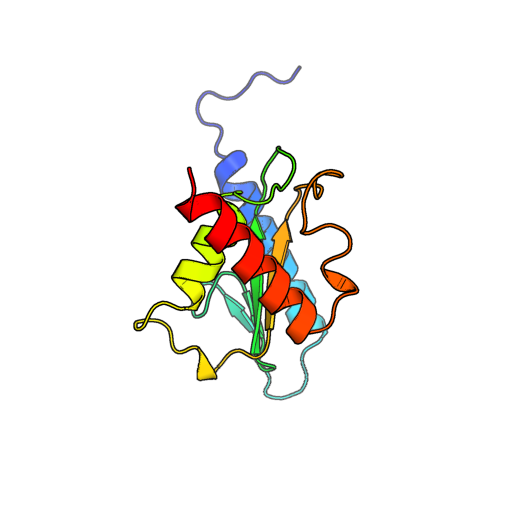 84 TYR A CA 1
ATOM 695 C C . TYR A 1 84 ? -12.029 -6.375 1.854 1.00 78.94 84 TYR A C 1
ATOM 697 O O . TYR A 1 84 ? -12.387 -5.288 2.312 1.00 78.94 84 TYR A O 1
ATOM 705 N N . TYR A 1 85 ? -11.179 -6.461 0.826 1.00 84.88 85 TYR A N 1
ATOM 706 C CA . TYR A 1 85 ? -10.450 -5.307 0.311 1.00 84.88 85 TYR A CA 1
ATOM 707 C C . TYR A 1 85 ? -10.931 -4.871 -1.064 1.00 84.88 85 TYR A C 1
ATOM 709 O O . TYR A 1 85 ? -11.174 -5.664 -1.972 1.00 84.88 85 TYR A O 1
ATOM 717 N N . ARG A 1 86 ? -11.013 -3.553 -1.228 1.00 90.38 86 ARG A N 1
ATOM 718 C CA . ARG A 1 86 ? -11.349 -2.888 -2.491 1.00 90.38 86 ARG A CA 1
ATOM 719 C C . ARG A 1 86 ? -10.150 -2.174 -3.094 1.00 90.38 86 ARG A C 1
ATOM 721 O O . ARG A 1 86 ? -10.061 -2.055 -4.315 1.00 90.38 86 ARG A O 1
ATOM 728 N N . SER A 1 87 ? -9.227 -1.709 -2.257 1.00 93.25 87 SER A N 1
ATOM 729 C CA . SER A 1 87 ? -8.028 -1.010 -2.704 1.00 93.25 87 SER A CA 1
ATOM 730 C C . SER A 1 87 ? -6.849 -1.255 -1.776 1.00 93.25 87 SER A C 1
ATOM 732 O O . SER A 1 87 ? -6.992 -1.213 -0.556 1.00 93.25 87 SER A O 1
ATOM 734 N N . LEU A 1 88 ? -5.680 -1.411 -2.388 1.00 93.94 88 LEU A N 1
ATOM 735 C CA . LEU A 1 88 ? -4.382 -1.405 -1.733 1.00 93.94 88 LEU A CA 1
ATOM 736 C C . LEU A 1 88 ? -3.705 -0.050 -1.965 1.00 93.94 88 LEU A C 1
ATOM 738 O O . LEU A 1 88 ? -3.556 0.385 -3.112 1.00 93.94 88 LEU A O 1
ATOM 742 N N . ILE A 1 89 ? -3.270 0.592 -0.886 1.00 95.62 89 ILE A N 1
ATOM 743 C CA . ILE A 1 89 ? -2.545 1.862 -0.891 1.00 95.62 89 ILE A CA 1
ATOM 744 C C . ILE A 1 89 ? -1.166 1.624 -0.278 1.00 95.62 89 ILE A C 1
ATOM 746 O O . ILE A 1 89 ? -1.044 1.397 0.920 1.00 95.62 89 ILE A O 1
ATOM 750 N N . LEU A 1 90 ? -0.113 1.714 -1.090 1.00 96.00 90 LEU A N 1
ATOM 751 C CA . LEU A 1 90 ? 1.263 1.739 -0.594 1.00 96.00 90 LEU A CA 1
ATOM 752 C C . LEU A 1 90 ? 1.626 3.182 -0.215 1.00 96.00 90 LEU A C 1
ATOM 754 O O . LEU A 1 90 ? 1.954 3.991 -1.084 1.00 96.00 90 LEU A O 1
ATOM 758 N N . LEU A 1 91 ? 1.547 3.512 1.072 1.00 96.31 91 LEU A N 1
ATOM 759 C CA . LEU A 1 91 ? 1.900 4.826 1.603 1.00 96.31 91 LEU A CA 1
ATOM 760 C C . LEU A 1 91 ? 3.376 4.827 2.011 1.00 96.31 91 LEU A C 1
ATOM 762 O O . LEU A 1 91 ? 3.763 4.269 3.040 1.00 96.31 91 LEU A O 1
ATOM 766 N N . THR A 1 92 ? 4.222 5.446 1.188 1.00 95.12 92 THR A N 1
ATOM 767 C CA . THR A 1 92 ? 5.674 5.373 1.356 1.00 95.12 92 THR A CA 1
ATOM 768 C C . THR A 1 92 ? 6.381 6.718 1.238 1.00 95.12 92 THR A C 1
ATOM 770 O O . THR A 1 92 ? 5.904 7.627 0.566 1.00 95.12 92 THR A O 1
ATOM 773 N N . THR A 1 93 ? 7.544 6.831 1.887 1.00 94.38 93 THR A N 1
ATOM 774 C CA . THR A 1 93 ? 8.468 7.967 1.743 1.00 94.38 93 THR A CA 1
ATOM 775 C C . THR A 1 93 ? 9.326 7.902 0.475 1.00 94.38 93 THR A C 1
ATOM 777 O O . THR A 1 93 ? 10.046 8.857 0.186 1.00 94.38 93 THR A O 1
ATOM 780 N N . GLN A 1 94 ? 9.262 6.805 -0.288 1.00 95.25 94 GLN A N 1
ATOM 781 C CA . GLN A 1 94 ? 9.986 6.665 -1.551 1.00 95.25 94 GLN A CA 1
ATOM 782 C C . GLN A 1 94 ? 9.409 7.581 -2.634 1.00 95.25 94 GLN A C 1
ATOM 784 O O . GLN A 1 94 ? 8.197 7.645 -2.838 1.00 95.25 94 GLN A O 1
ATOM 789 N N . THR A 1 95 ? 10.289 8.215 -3.405 1.00 95.56 95 THR A N 1
ATOM 790 C CA . THR A 1 95 ? 9.908 8.874 -4.658 1.00 95.56 95 THR A CA 1
ATOM 791 C C . THR A 1 95 ? 9.895 7.837 -5.775 1.00 95.56 95 THR A C 1
ATOM 793 O O . THR A 1 95 ? 10.800 7.011 -5.860 1.00 95.56 95 THR A O 1
ATOM 796 N N . ILE A 1 96 ? 8.891 7.864 -6.651 1.00 96.69 96 ILE A N 1
ATOM 797 C CA . ILE A 1 96 ? 8.893 7.006 -7.843 1.00 96.69 96 ILE A CA 1
ATOM 798 C C . ILE A 1 96 ? 10.004 7.478 -8.784 1.00 96.69 96 ILE A C 1
ATOM 800 O O . ILE A 1 96 ? 10.053 8.652 -9.149 1.00 96.69 96 ILE A O 1
ATOM 804 N N . SER A 1 97 ? 10.886 6.562 -9.184 1.00 96.06 97 SER A N 1
ATOM 805 C CA . SER A 1 97 ? 11.960 6.866 -10.128 1.00 96.06 97 SER A CA 1
ATOM 806 C C . SER A 1 97 ? 11.392 7.337 -11.470 1.00 96.06 97 SER A C 1
ATOM 808 O O . SER A 1 97 ? 10.440 6.752 -11.988 1.00 96.06 97 SER A O 1
ATOM 810 N N . SER A 1 98 ? 12.003 8.357 -12.078 1.00 94.94 98 SER A N 1
ATOM 811 C CA . SER A 1 98 ? 11.570 8.896 -13.377 1.00 94.94 98 SER A CA 1
ATOM 812 C C . SER A 1 98 ? 11.683 7.894 -14.530 1.00 94.94 98 SER A C 1
ATOM 814 O O . SER A 1 98 ? 11.021 8.060 -15.551 1.00 94.94 98 SER A O 1
ATOM 816 N N . THR A 1 99 ? 12.504 6.852 -14.374 1.00 95.38 99 THR A N 1
ATOM 817 C CA . THR A 1 99 ? 12.644 5.755 -15.340 1.00 95.38 99 THR A CA 1
ATOM 818 C C . THR A 1 99 ? 11.722 4.573 -15.044 1.00 95.38 99 THR A C 1
ATOM 820 O O . THR A 1 99 ? 11.681 3.631 -15.834 1.00 95.38 99 THR A O 1
ATOM 823 N N . SER A 1 100 ? 10.980 4.597 -13.932 1.00 97.12 100 SER A N 1
ATOM 824 C CA . SER A 1 100 ? 10.056 3.523 -13.575 1.00 97.12 100 SER A CA 1
ATOM 825 C C . SER A 1 100 ? 8.759 3.600 -14.375 1.00 97.12 100 SER A C 1
ATOM 827 O O . SER A 1 100 ? 8.172 4.667 -14.568 1.00 97.12 100 SER A O 1
ATOM 829 N N . LYS A 1 101 ? 8.226 2.436 -14.749 1.00 97.50 101 LYS A N 1
ATOM 830 C CA . LYS A 1 101 ? 6.889 2.297 -15.340 1.00 97.50 101 LYS A CA 1
ATOM 831 C C . LYS A 1 101 ? 5.765 2.664 -14.369 1.00 97.50 101 LYS A C 1
ATOM 833 O O . LYS A 1 101 ? 4.638 2.899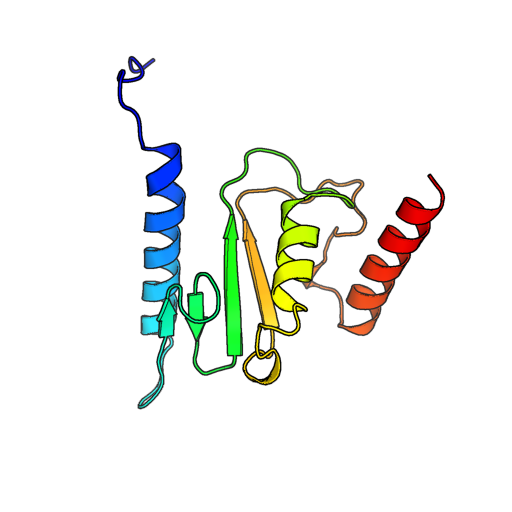 -14.807 1.00 97.50 101 LYS A O 1
ATOM 838 N N . PHE A 1 102 ? 6.056 2.749 -13.069 1.00 97.31 102 PHE A N 1
ATOM 839 C CA . PHE A 1 102 ? 5.114 3.222 -12.055 1.00 97.31 102 PHE A CA 1
ATOM 840 C C . PHE A 1 102 ? 4.907 4.744 -12.072 1.00 97.31 102 PHE A C 1
ATOM 842 O O . PHE A 1 102 ? 4.076 5.241 -11.312 1.00 97.31 102 PHE A O 1
ATOM 849 N N . ILE A 1 103 ? 5.599 5.503 -12.930 1.00 96.25 103 ILE A N 1
ATOM 850 C CA . ILE A 1 103 ? 5.383 6.950 -13.034 1.00 96.25 103 ILE A CA 1
ATOM 851 C C . ILE A 1 103 ? 3.902 7.277 -13.287 1.00 96.25 103 ILE A C 1
ATOM 853 O O . ILE A 1 103 ? 3.220 6.624 -14.087 1.00 96.25 103 ILE A O 1
ATOM 857 N N . ASP A 1 104 ? 3.381 8.268 -12.563 1.00 95.38 104 ASP A N 1
ATOM 858 C CA . ASP A 1 104 ? 1.968 8.664 -12.567 1.00 95.38 104 ASP A CA 1
ATOM 859 C C . ASP A 1 104 ? 0.980 7.530 -12.238 1.00 95.38 104 ASP A C 1
ATOM 861 O O . ASP A 1 104 ? -0.159 7.556 -12.705 1.00 95.38 104 ASP A O 1
ATOM 865 N N . TRP A 1 105 ? 1.384 6.518 -11.455 1.00 96.88 105 TRP A N 1
ATOM 866 C CA . TRP A 1 105 ? 0.540 5.368 -11.087 1.00 96.88 105 TRP A CA 1
ATOM 867 C C . TRP A 1 105 ? -0.869 5.766 -10.635 1.00 96.88 105 TRP A C 1
ATOM 869 O O . TRP A 1 105 ? -1.856 5.171 -11.072 1.00 96.88 105 TRP A O 1
ATOM 879 N N . ASN A 1 106 ? -0.974 6.802 -9.801 1.00 96.12 106 ASN A N 1
ATOM 880 C CA . ASN A 1 106 ? -2.243 7.250 -9.226 1.00 96.12 106 ASN A CA 1
ATOM 881 C C . ASN A 1 106 ? -3.223 7.813 -10.268 1.00 96.12 106 ASN A C 1
ATOM 883 O O . ASN A 1 106 ? -4.426 7.770 -10.037 1.00 96.12 106 ASN A O 1
ATOM 887 N N . ASN A 1 107 ? -2.736 8.237 -11.438 1.00 97.31 107 ASN A N 1
ATOM 888 C CA . ASN A 1 107 ? -3.561 8.763 -12.529 1.00 97.31 107 ASN A CA 1
ATOM 889 C C . ASN A 1 107 ? -4.020 7.671 -13.514 1.00 97.31 107 ASN A C 1
ATOM 891 O O . ASN A 1 107 ? -4.719 7.961 -14.486 1.00 97.31 107 ASN A O 1
ATOM 895 N N . LYS A 1 108 ? -3.600 6.415 -13.313 1.00 97.38 108 LYS A N 1
ATOM 896 C CA . LYS A 1 108 ? -3.911 5.299 -14.213 1.00 97.38 108 LYS A CA 1
ATOM 897 C C . LYS A 1 108 ? -5.150 4.538 -13.747 1.00 97.38 108 LYS A C 1
ATOM 899 O O . LYS A 1 108 ? -5.333 4.279 -12.557 1.00 97.38 108 LYS A O 1
ATOM 904 N N . ASP A 1 109 ? -5.966 4.122 -14.711 1.00 97.38 109 ASP A N 1
ATOM 905 C CA . ASP A 1 109 ? -7.072 3.191 -14.486 1.00 97.38 109 ASP A CA 1
ATOM 906 C C . ASP A 1 109 ? -6.573 1.764 -14.181 1.00 97.38 109 ASP A C 1
ATOM 908 O O . ASP A 1 109 ? -5.388 1.441 -14.319 1.00 97.38 109 ASP A O 1
ATOM 912 N N . LYS A 1 110 ? -7.496 0.899 -13.746 1.00 96.19 110 LYS A N 1
ATOM 913 C CA . LYS A 1 110 ? -7.195 -0.482 -13.343 1.00 96.19 110 LYS A CA 1
ATOM 914 C C . LYS A 1 110 ? -6.555 -1.317 -14.460 1.00 96.19 110 LYS A C 1
ATOM 916 O O . LYS A 1 110 ? -5.674 -2.127 -14.174 1.00 96.19 110 LYS A O 1
ATOM 921 N N . ASP A 1 111 ? -6.949 -1.102 -15.714 1.00 98.00 111 ASP A N 1
ATOM 922 C CA . ASP A 1 111 ? -6.494 -1.917 -16.842 1.00 98.00 111 ASP A CA 1
ATOM 923 C C . ASP A 1 111 ? -5.051 -1.551 -17.204 1.00 98.00 111 ASP A C 1
ATOM 925 O O . ASP A 1 111 ? -4.203 -2.430 -17.375 1.00 98.00 111 ASP A O 1
ATOM 929 N N . LYS A 1 112 ? -4.729 -0.251 -17.201 1.00 98.38 112 LYS A N 1
ATOM 930 C CA . LYS A 1 112 ? -3.352 0.241 -17.351 1.00 98.38 112 LYS A CA 1
ATOM 931 C C . LYS A 1 112 ? -2.459 -0.192 -16.196 1.00 98.38 112 LYS A C 1
ATOM 933 O O . LYS A 1 112 ? -1.329 -0.615 -16.436 1.00 98.38 112 LYS A O 1
ATOM 938 N N . LYS A 1 113 ? -2.950 -0.110 -14.954 1.00 97.81 113 LYS A N 1
ATOM 939 C CA . LYS A 1 113 ? -2.219 -0.581 -13.766 1.00 97.81 113 LYS A CA 1
ATOM 940 C C . LYS A 1 113 ? -1.851 -2.061 -13.896 1.00 97.81 113 LYS A C 1
ATOM 942 O O . LYS A 1 113 ? -0.690 -2.422 -13.719 1.00 97.81 113 LYS A O 1
ATOM 947 N N . LEU A 1 114 ? -2.806 -2.904 -14.292 1.00 97.50 114 LEU A N 1
ATOM 948 C CA . LEU A 1 114 ? -2.566 -4.329 -14.521 1.00 97.50 114 LEU A CA 1
ATOM 949 C C . LEU A 1 114 ? -1.589 -4.582 -15.678 1.00 97.50 114 LEU A C 1
ATOM 951 O O . LEU A 1 114 ? -0.723 -5.450 -15.569 1.00 97.50 114 LEU A O 1
ATOM 955 N N . ALA A 1 115 ? -1.706 -3.834 -16.777 1.00 98.31 115 ALA A N 1
ATOM 956 C CA . ALA A 1 115 ? -0.797 -3.953 -17.915 1.00 98.31 115 ALA A CA 1
ATOM 957 C C . ALA A 1 115 ? 0.658 -3.633 -17.528 1.00 98.31 115 ALA A C 1
ATOM 959 O O . ALA A 1 115 ? 1.563 -4.360 -17.932 1.00 98.31 115 ALA A O 1
ATOM 960 N N . ILE A 1 116 ? 0.881 -2.608 -16.697 1.00 98.19 116 ILE A N 1
ATOM 961 C CA . ILE A 1 116 ? 2.213 -2.257 -16.177 1.00 98.19 116 ILE A CA 1
ATOM 962 C C . ILE A 1 116 ? 2.793 -3.396 -15.341 1.00 98.19 116 ILE A C 1
ATOM 964 O O . ILE A 1 116 ? 3.915 -3.825 -15.605 1.00 98.19 116 ILE A O 1
ATOM 968 N N . LEU A 1 117 ? 2.025 -3.932 -14.385 1.00 97.44 117 LEU A N 1
ATOM 969 C CA . LEU A 1 117 ? 2.481 -5.051 -13.552 1.00 97.44 117 LEU A CA 1
ATOM 970 C C . LEU A 1 117 ? 2.867 -6.265 -14.409 1.00 97.44 117 LEU A C 1
ATOM 972 O O . LEU A 1 117 ? 3.926 -6.857 -14.209 1.00 97.44 117 LEU A O 1
ATOM 976 N N . LYS A 1 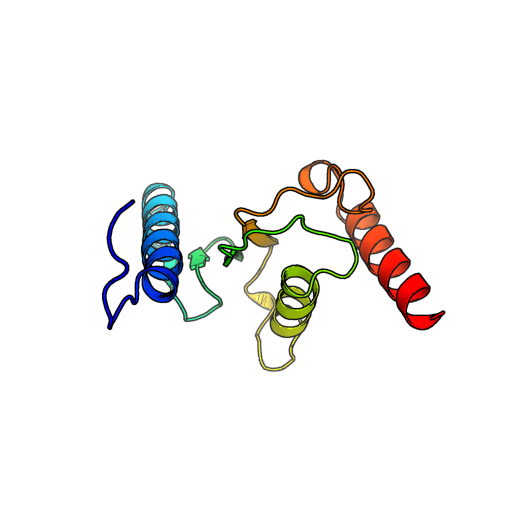118 ? 2.049 -6.598 -15.416 1.00 97.25 118 LYS A N 1
ATOM 977 C CA . LYS A 1 118 ? 2.343 -7.687 -16.359 1.00 97.25 118 LYS A CA 1
ATOM 978 C C . LYS A 1 118 ? 3.595 -7.412 -17.194 1.00 97.25 118 LYS A C 1
ATOM 980 O O . LYS A 1 118 ? 4.401 -8.318 -17.365 1.00 97.25 118 LYS A O 1
ATOM 985 N N . SER A 1 119 ? 3.773 -6.185 -17.687 1.00 97.81 119 SER A N 1
ATOM 986 C CA . SER A 1 119 ? 4.963 -5.782 -18.452 1.00 97.81 119 SER A CA 1
ATOM 987 C C . SER A 1 119 ? 6.240 -5.984 -17.645 1.00 97.81 119 SER A C 1
ATOM 989 O O . SER A 1 119 ? 7.187 -6.581 -18.147 1.00 97.81 119 SER A O 1
ATOM 991 N N . ILE A 1 120 ? 6.257 -5.532 -16.387 1.00 97.44 120 ILE A N 1
ATOM 992 C CA . ILE A 1 120 ? 7.425 -5.686 -15.515 1.00 97.44 120 ILE A CA 1
ATOM 993 C C . ILE A 1 120 ? 7.706 -7.171 -15.251 1.00 97.44 120 ILE A C 1
ATOM 995 O O . ILE A 1 120 ? 8.852 -7.601 -15.337 1.00 97.44 120 ILE A O 1
ATOM 999 N N . ALA A 1 121 ? 6.667 -7.971 -14.989 1.00 95.06 121 ALA A N 1
ATOM 1000 C CA . ALA A 1 121 ? 6.823 -9.407 -14.768 1.00 95.06 121 ALA A CA 1
ATOM 1001 C C . ALA A 1 121 ? 7.392 -10.138 -15.999 1.00 95.06 121 ALA A C 1
ATOM 1003 O O . ALA A 1 121 ? 8.227 -11.029 -15.857 1.00 95.06 121 ALA A O 1
ATOM 1004 N N . VAL A 1 122 ? 6.971 -9.761 -17.211 1.00 96.38 122 VAL A N 1
ATOM 1005 C CA . VAL A 1 122 ? 7.511 -10.324 -18.459 1.00 96.38 122 VAL A CA 1
ATOM 1006 C C . VAL A 1 122 ? 8.989 -9.977 -18.627 1.00 96.38 122 VAL A C 1
ATOM 1008 O O . VAL A 1 122 ? 9.778 -10.868 -18.920 1.00 96.38 122 VAL A O 1
ATOM 1011 N N . GLU A 1 123 ? 9.371 -8.717 -18.412 1.00 94.44 123 GLU A N 1
ATOM 1012 C CA . GLU A 1 123 ? 10.771 -8.278 -18.508 1.00 94.44 123 GLU A CA 1
ATOM 1013 C C . GLU A 1 123 ? 11.669 -8.945 -17.465 1.00 94.44 123 GLU A C 1
ATOM 1015 O O . GLU A 1 123 ? 12.809 -9.283 -17.769 1.00 94.44 123 GLU A O 1
ATOM 1020 N N . PHE A 1 124 ? 11.162 -9.163 -16.249 1.00 93.19 124 PHE A N 1
ATOM 1021 C CA . PHE A 1 124 ? 11.885 -9.889 -15.207 1.00 93.19 124 PHE A CA 1
ATOM 1022 C C . PHE A 1 124 ? 12.150 -11.348 -15.604 1.00 93.19 124 PHE A C 1
ATOM 1024 O O . PHE A 1 124 ? 13.259 -11.834 -15.428 1.00 93.19 124 PHE A O 1
ATOM 1031 N N . ASN A 1 125 ? 11.164 -12.032 -16.194 1.00 91.00 125 ASN A N 1
ATOM 1032 C CA . ASN A 1 125 ? 11.295 -13.434 -16.612 1.00 91.00 125 ASN A CA 1
ATOM 1033 C C . ASN A 1 125 ? 12.197 -13.649 -17.844 1.00 91.00 125 ASN A C 1
ATOM 1035 O O . ASN A 1 125 ? 12.451 -14.794 -18.214 1.00 91.00 125 ASN A O 1
ATOM 1039 N N . GLN A 1 126 ? 12.619 -12.579 -18.522 1.00 87.56 126 GLN A N 1
ATOM 1040 C CA . GLN A 1 126 ? 13.525 -12.637 -19.677 1.00 87.56 126 GLN A CA 1
ATOM 1041 C C . GLN A 1 126 ? 15.004 -12.450 -19.299 1.00 87.56 126 GLN A C 1
ATOM 1043 O O . GLN A 1 126 ? 15.860 -12.581 -20.175 1.00 87.56 126 GLN A O 1
ATOM 1048 N N . GLN A 1 127 ? 15.294 -12.119 -18.037 1.00 72.94 127 GLN A N 1
ATOM 1049 C CA . GLN A 1 127 ? 16.647 -11.964 -17.487 1.00 72.94 127 GLN A CA 1
ATOM 1050 C C . GLN A 1 127 ? 17.184 -13.299 -16.972 1.00 72.94 127 GLN A C 1
ATOM 1052 O O . GLN A 1 127 ? 18.407 -13.515 -17.124 1.00 72.94 127 GLN A O 1
#

Sequence (127 aa):
MSEKLTQDSTKTFKPIIYQFLVALEKCFEMQENESVWIEKYGDVTNSNGEQIEVKDYQKDLTDLDHNIWKTLKNWLDDGFDISYYRSLILLTTQTISSTSKFIDWNNKDKDKKLAILKSIAVEFNQQ

Secondary structure (DSSP, 8-state):
-----SS--HHHHHHHHHHHHHHHHHHHHPPTT--EEESSSSSEEETT-EEEEEE---S-B-TT-HHHHHHHHHHT-TTS-GGG-SEEEEEESPPBPTTSTTTTGGGS-HHHHHHHHHHHHHHHTT-

Foldseek 3Di:
DDDQDPDDCCVVVVQLVVLVVVQVVVVVVDDPPKDWDDPPQEHIATQVQEHEHEEEDDEADALPDPLVVVVVCVCPDPVHDVVSHDDYHHHYPHHHDPPHPCVVVVVDDPVSNVVSNVVSVVVVVVD

pLDDT: mean 91.9, std 8.23, range [46.28, 98.38]